Protein AF-A0A2J6X7X8-F1 (afdb_monomer_lite)

Foldseek 3Di:
DPPDPQDDDDPVLCVQLVQQWVDDGDPDIDGDLADPVRVVVLVVVVVVDPDDSSVCCSPVARVDPVNCNVVVSVVVVPDDD

Structure (mmCIF, N/CA/C/O backbone):
data_AF-A0A2J6X7X8-F1
#
_entry.id   AF-A0A2J6X7X8-F1
#
loop_
_atom_site.group_PDB
_atom_site.id
_atom_site.type_symbol
_atom_site.label_atom_id
_atom_site.label_alt_id
_atom_site.label_comp_id
_atom_site.label_asym_id
_atom_site.label_entity_id
_atom_site.label_seq_id
_atom_site.pdbx_PDB_ins_code
_atom_site.Cartn_x
_atom_site.Cartn_y
_atom_site.Cartn_z
_atom_site.occupancy
_atom_site.B_iso_or_equiv
_atom_site.auth_seq_id
_atom_site.auth_comp_id
_atom_site.auth_asym_id
_atom_site.auth_atom_id
_atom_site.pdbx_PDB_model_num
ATOM 1 N N . MET A 1 1 ? 18.407 -2.817 -19.695 1.00 40.16 1 MET A N 1
ATOM 2 C CA . MET A 1 1 ? 18.063 -3.885 -18.732 1.00 40.16 1 MET A CA 1
ATOM 3 C C . MET A 1 1 ? 17.289 -3.248 -17.593 1.00 40.16 1 MET A C 1
ATOM 5 O O . MET A 1 1 ? 17.790 -2.285 -17.032 1.00 40.16 1 MET A O 1
ATOM 9 N N . PHE A 1 2 ? 16.078 -3.720 -17.294 1.00 52.47 2 PHE A N 1
ATOM 10 C CA . PHE A 1 2 ? 15.351 -3.278 -16.103 1.00 52.47 2 PHE A CA 1
ATOM 11 C C . PHE A 1 2 ? 15.956 -4.008 -14.906 1.00 52.47 2 PHE A C 1
ATOM 13 O O . PHE A 1 2 ? 15.848 -5.228 -14.809 1.00 52.47 2 PHE A O 1
ATOM 20 N N . THR A 1 3 ? 16.659 -3.287 -14.037 1.00 53.44 3 THR A N 1
ATOM 21 C CA . THR A 1 3 ? 17.184 -3.859 -12.796 1.00 53.44 3 THR A CA 1
ATOM 22 C C . THR A 1 3 ? 15.994 -4.186 -11.899 1.00 53.44 3 THR A C 1
ATOM 24 O O . THR A 1 3 ? 15.336 -3.285 -11.381 1.00 53.44 3 THR A O 1
ATOM 27 N N . HIS A 1 4 ? 15.668 -5.471 -11.764 1.00 58.78 4 HIS A N 1
ATOM 28 C CA . HIS A 1 4 ? 14.628 -5.920 -10.847 1.00 58.78 4 HIS A CA 1
ATOM 29 C C . HIS A 1 4 ? 15.104 -5.715 -9.411 1.00 58.78 4 HIS A C 1
ATOM 31 O O . HIS A 1 4 ? 15.946 -6.461 -8.916 1.00 58.78 4 HIS A O 1
ATOM 37 N N . ILE A 1 5 ? 14.555 -4.704 -8.739 1.00 64.88 5 ILE A N 1
ATOM 38 C CA . ILE A 1 5 ? 14.613 -4.625 -7.281 1.00 64.88 5 ILE A CA 1
ATOM 39 C C . ILE A 1 5 ? 13.632 -5.678 -6.782 1.00 64.88 5 ILE A C 1
ATOM 41 O O . ILE A 1 5 ? 12.418 -5.483 -6.838 1.00 64.88 5 ILE A O 1
ATOM 45 N N . ASN A 1 6 ? 14.161 -6.830 -6.380 1.00 71.69 6 ASN A N 1
ATOM 46 C CA . ASN A 1 6 ? 13.354 -7.863 -5.760 1.00 71.69 6 ASN A CA 1
ATOM 47 C C . ASN A 1 6 ? 12.991 -7.380 -4.353 1.00 71.69 6 ASN A C 1
ATOM 49 O O . ASN A 1 6 ? 13.844 -7.299 -3.470 1.00 71.69 6 ASN A O 1
ATOM 53 N N . GLU A 1 7 ? 11.744 -6.961 -4.171 1.00 87.38 7 GLU A N 1
ATOM 54 C CA . GLU A 1 7 ? 11.245 -6.520 -2.875 1.00 87.38 7 GLU A CA 1
ATOM 55 C C . GLU A 1 7 ? 10.993 -7.747 -1.998 1.00 87.38 7 GLU A C 1
ATOM 57 O O . GLU A 1 7 ? 10.288 -8.673 -2.394 1.00 87.38 7 GLU A O 1
ATOM 62 N N . HIS A 1 8 ? 11.573 -7.755 -0.801 1.00 90.81 8 HIS A N 1
ATOM 63 C CA . HIS A 1 8 ? 11.342 -8.808 0.178 1.00 90.81 8 HIS A CA 1
ATOM 64 C C . HIS A 1 8 ? 10.383 -8.299 1.255 1.00 90.81 8 HIS A C 1
ATOM 66 O O . HIS A 1 8 ? 10.645 -7.278 1.899 1.00 90.81 8 HIS A O 1
ATOM 72 N N . PHE A 1 9 ? 9.284 -9.032 1.435 1.00 95.69 9 PHE A N 1
ATOM 73 C CA . PHE A 1 9 ? 8.257 -8.788 2.443 1.00 95.69 9 PHE A CA 1
ATOM 74 C C . PHE A 1 9 ? 8.087 -10.034 3.316 1.00 95.69 9 PHE A C 1
ATOM 76 O O . PHE A 1 9 ? 8.158 -11.164 2.828 1.00 95.69 9 PHE A O 1
ATOM 83 N N . THR A 1 10 ? 7.855 -9.831 4.607 1.00 97.31 10 THR A N 1
ATOM 84 C CA . THR A 1 10 ? 7.479 -10.890 5.549 1.00 97.31 10 THR A CA 1
ATOM 85 C C . THR A 1 10 ? 6.055 -11.387 5.266 1.00 97.31 10 THR A C 1
ATOM 87 O O . THR A 1 10 ? 5.261 -10.663 4.660 1.00 97.31 10 THR A O 1
ATOM 90 N N . PRO A 1 11 ? 5.671 -12.592 5.725 1.00 97.56 11 PRO A N 1
ATOM 91 C CA . PRO A 1 11 ? 4.302 -13.087 5.560 1.00 97.56 11 PRO A CA 1
ATOM 92 C C . PRO A 1 11 ? 3.225 -12.119 6.082 1.00 97.56 11 PRO A C 1
ATOM 94 O O . PRO A 1 11 ? 2.167 -11.976 5.472 1.00 97.56 11 PRO A O 1
ATOM 97 N N . GLN A 1 12 ? 3.511 -11.417 7.178 1.00 97.88 12 GLN A N 1
ATOM 98 C CA . GLN A 1 12 ? 2.631 -10.420 7.782 1.00 97.88 12 GLN A CA 1
ATOM 99 C C . GLN A 1 12 ? 2.493 -9.178 6.892 1.00 97.88 12 GLN A C 1
ATOM 101 O O . GLN A 1 12 ? 1.382 -8.724 6.633 1.00 97.88 12 GLN A O 1
ATOM 106 N N . GLU A 1 13 ? 3.604 -8.659 6.367 1.00 98.06 13 GLU A N 1
ATOM 107 C CA . GLU A 1 13 ? 3.595 -7.525 5.433 1.00 98.06 13 GLU A CA 1
ATOM 108 C C . GLU A 1 13 ? 2.872 -7.875 4.122 1.00 98.06 13 GLU A C 1
ATOM 110 O O . GLU A 1 13 ? 2.124 -7.057 3.585 1.00 98.06 13 GLU A O 1
ATOM 115 N N . ILE A 1 14 ? 3.039 -9.107 3.628 1.00 97.88 14 ILE A N 1
ATOM 116 C CA . ILE A 1 14 ? 2.306 -9.607 2.459 1.00 97.88 14 ILE A CA 1
ATOM 117 C C . ILE A 1 14 ? 0.801 -9.579 2.729 1.00 97.88 14 ILE A C 1
ATOM 119 O O . ILE A 1 14 ? 0.053 -9.071 1.895 1.00 97.88 14 ILE A O 1
ATOM 123 N N . ALA A 1 15 ? 0.355 -10.075 3.886 1.00 97.81 15 ALA A N 1
ATOM 124 C CA . ALA A 1 15 ? -1.062 -10.082 4.247 1.00 97.81 15 ALA A CA 1
ATOM 125 C C . ALA A 1 15 ? -1.660 -8.663 4.311 1.00 97.81 15 ALA A C 1
ATOM 127 O O . ALA A 1 15 ? -2.807 -8.463 3.917 1.00 97.81 15 ALA A O 1
ATOM 128 N N . LEU A 1 16 ? -0.871 -7.674 4.742 1.00 97.69 16 LEU A N 1
ATOM 129 C CA . LEU A 1 16 ? -1.269 -6.265 4.773 1.00 97.69 16 LEU A CA 1
ATOM 130 C C . LEU A 1 16 ? -1.340 -5.627 3.377 1.00 97.69 16 LEU A C 1
ATOM 132 O O . LEU A 1 16 ? -2.239 -4.835 3.103 1.00 97.69 16 LEU A O 1
ATOM 136 N N . LEU A 1 17 ? -0.410 -5.969 2.482 1.00 97.69 17 LEU A N 1
ATOM 137 C CA . LEU A 1 17 ? -0.351 -5.417 1.124 1.00 97.69 17 LEU A CA 1
ATOM 138 C C . LEU A 1 17 ? -1.359 -6.059 0.170 1.00 97.69 17 LEU A C 1
ATOM 140 O O . LEU A 1 17 ? -1.917 -5.372 -0.690 1.00 97.69 17 LEU A O 1
ATOM 144 N N . GLN 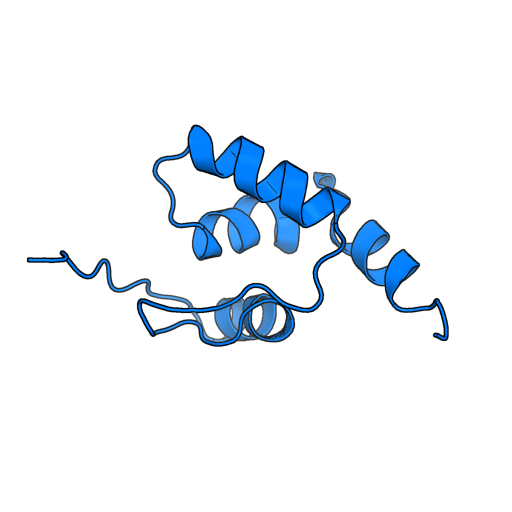A 1 18 ? -1.591 -7.367 0.300 1.00 96.94 18 GLN A N 1
ATOM 145 C CA . GLN A 1 18 ? -2.401 -8.155 -0.628 1.00 96.94 18 GLN A CA 1
ATOM 146 C C . GLN A 1 18 ? -3.771 -7.548 -0.960 1.00 96.94 18 GLN A C 1
ATOM 148 O O . GLN A 1 18 ? -4.126 -7.594 -2.138 1.00 96.94 18 GLN A O 1
ATOM 153 N N . PRO A 1 19 ? -4.537 -6.955 -0.024 1.00 96.81 19 PRO A N 1
ATOM 154 C CA . PRO A 1 19 ? -5.820 -6.325 -0.334 1.00 96.81 19 PRO A CA 1
ATOM 155 C C . PRO A 1 19 ? -5.732 -5.165 -1.333 1.00 96.81 19 PRO A C 1
ATOM 157 O O . PRO A 1 19 ? -6.707 -4.915 -2.044 1.00 96.81 19 PRO A O 1
ATOM 160 N N . PHE A 1 20 ? -4.579 -4.491 -1.409 1.00 97.75 20 PHE A N 1
ATOM 161 C CA . PHE A 1 20 ? -4.401 -3.221 -2.118 1.00 97.75 20 PHE A CA 1
ATOM 162 C C . PHE A 1 20 ? -3.550 -3.316 -3.389 1.00 97.75 20 PHE A C 1
ATOM 164 O O . PHE A 1 20 ? -3.515 -2.374 -4.182 1.00 97.75 20 PHE A O 1
ATOM 171 N N . VAL A 1 21 ? -2.888 -4.454 -3.622 1.00 97.38 21 VAL A N 1
ATOM 172 C CA . VAL A 1 21 ? -2.101 -4.712 -4.838 1.00 97.38 21 VAL A CA 1
ATOM 173 C C . VAL A 1 21 ? -2.487 -6.035 -5.498 1.00 97.38 21 VAL A C 1
ATOM 175 O O . VAL A 1 21 ? -3.025 -6.937 -4.858 1.00 97.38 21 VAL A O 1
ATOM 178 N N . THR A 1 22 ? -2.242 -6.171 -6.802 1.00 97.25 22 THR A N 1
ATOM 179 C CA . THR A 1 22 ? -2.532 -7.422 -7.535 1.00 97.25 22 THR A CA 1
ATOM 180 C C . THR A 1 22 ? -1.486 -8.517 -7.319 1.00 97.25 22 THR A C 1
ATOM 182 O O . THR A 1 22 ? -1.785 -9.690 -7.506 1.00 97.25 22 THR A O 1
ATOM 185 N N . ASN A 1 23 ? -0.251 -8.146 -6.980 1.00 95.25 23 ASN A N 1
ATOM 186 C CA . ASN A 1 23 ? 0.837 -9.053 -6.607 1.00 95.25 23 ASN A CA 1
ATOM 187 C C . ASN A 1 23 ? 1.885 -8.288 -5.778 1.00 95.25 23 ASN A C 1
ATOM 189 O O . ASN A 1 23 ? 1.922 -7.054 -5.816 1.00 95.25 23 ASN A O 1
ATOM 193 N N . VAL A 1 24 ? 2.731 -9.010 -5.042 1.00 94.88 24 VAL A N 1
ATOM 194 C CA . VAL A 1 24 ? 3.771 -8.444 -4.152 1.00 94.88 24 VAL A CA 1
ATOM 195 C C . VAL A 1 24 ? 5.197 -8.750 -4.617 1.00 94.88 24 VAL A C 1
ATOM 197 O O . VAL A 1 24 ? 6.145 -8.158 -4.120 1.00 94.88 24 VAL A O 1
ATOM 200 N N . ASP A 1 25 ? 5.338 -9.648 -5.586 1.00 91.81 25 ASP A N 1
ATOM 201 C CA . ASP A 1 25 ? 6.586 -10.299 -5.987 1.00 91.81 25 ASP A CA 1
ATOM 202 C C . ASP A 1 25 ? 6.924 -10.089 -7.471 1.00 91.81 25 ASP A C 1
ATOM 204 O O . ASP A 1 25 ? 8.026 -10.408 -7.911 1.00 91.81 25 ASP A O 1
ATOM 208 N N . ARG A 1 26 ? 5.998 -9.536 -8.267 1.00 91.50 26 ARG A N 1
ATOM 209 C CA . ARG A 1 26 ? 6.232 -9.240 -9.686 1.00 91.50 26 ARG A CA 1
ATOM 210 C C . ARG A 1 26 ? 6.537 -7.755 -9.889 1.00 91.50 26 ARG A C 1
ATOM 212 O O . ARG A 1 26 ? 6.073 -6.910 -9.116 1.00 91.50 26 ARG A O 1
ATOM 219 N N . PRO A 1 27 ? 7.288 -7.413 -10.948 1.00 90.00 27 PRO A N 1
ATOM 220 C CA . PRO A 1 27 ? 7.626 -6.026 -11.277 1.00 90.00 27 PRO A CA 1
ATOM 221 C C . PRO A 1 27 ? 6.432 -5.168 -11.692 1.00 90.00 27 PRO A C 1
ATOM 223 O O . PRO A 1 27 ? 6.453 -3.957 -11.510 1.00 90.00 27 PRO A O 1
ATOM 226 N N . ILE A 1 28 ? 5.413 -5.789 -12.286 1.00 92.56 28 ILE A N 1
ATOM 227 C CA . ILE A 1 28 ? 4.226 -5.108 -12.796 1.00 92.56 28 ILE A CA 1
ATOM 228 C C . ILE A 1 28 ? 3.051 -5.527 -11.925 1.00 92.56 28 ILE A C 1
ATOM 230 O O . ILE A 1 28 ? 2.753 -6.718 -11.798 1.00 92.56 28 ILE A O 1
ATOM 234 N N . PHE A 1 29 ? 2.383 -4.546 -11.333 1.00 95.12 29 PHE A N 1
ATOM 235 C CA . PHE A 1 29 ? 1.208 -4.736 -10.495 1.00 95.12 29 PHE A CA 1
ATOM 236 C C . PHE A 1 29 ? 0.268 -3.539 -10.637 1.00 95.12 29 PHE A C 1
ATOM 238 O O . PHE A 1 29 ? 0.672 -2.463 -11.079 1.00 95.12 29 PHE A O 1
ATOM 245 N N . CYS A 1 30 ? -0.985 -3.726 -10.238 1.00 97.12 30 CYS A N 1
ATOM 246 C CA . CYS A 1 30 ? -1.965 -2.653 -10.151 1.00 97.12 30 CYS A CA 1
ATOM 247 C C . CYS A 1 30 ? -2.301 -2.371 -8.687 1.00 97.12 30 CYS A C 1
ATOM 249 O O . CYS A 1 30 ? -2.341 -3.289 -7.862 1.00 97.12 30 CYS A O 1
ATOM 251 N N . LEU A 1 31 ? -2.579 -1.102 -8.391 1.00 97.50 31 LEU A N 1
ATOM 252 C CA . LEU A 1 31 ? -3.259 -0.705 -7.164 1.00 97.50 31 LEU A CA 1
ATOM 253 C C . LEU A 1 31 ? -4.753 -1.010 -7.301 1.00 97.50 31 LEU A C 1
ATOM 255 O O . LEU A 1 31 ? -5.357 -0.711 -8.331 1.00 97.50 31 LEU A O 1
ATOM 259 N N . ARG A 1 32 ? -5.352 -1.569 -6.254 1.00 96.25 32 ARG A N 1
ATOM 260 C CA . ARG A 1 32 ? -6.785 -1.877 -6.170 1.00 96.25 32 ARG A CA 1
ATOM 261 C C . ARG A 1 32 ? -7.306 -1.516 -4.788 1.00 96.25 32 ARG A C 1
ATOM 263 O O . ARG A 1 32 ? -6.522 -1.427 -3.852 1.00 96.25 32 ARG A O 1
ATOM 270 N N . ASN A 1 33 ? -8.615 -1.324 -4.656 1.00 94.31 33 ASN A N 1
ATOM 271 C CA . ASN A 1 33 ? -9.282 -1.160 -3.357 1.00 94.31 33 ASN A CA 1
ATOM 272 C C . ASN A 1 33 ? -8.719 -0.023 -2.474 1.00 94.31 33 ASN A C 1
ATOM 274 O O . ASN A 1 33 ? -8.886 -0.039 -1.259 1.00 94.31 33 ASN A O 1
ATOM 278 N N . LEU A 1 34 ? -8.039 0.956 -3.077 1.00 94.94 34 LEU A N 1
ATOM 279 C CA . LEU A 1 34 ? -7.539 2.147 -2.398 1.00 94.94 34 LEU A CA 1
ATOM 280 C C . LEU A 1 34 ? -8.458 3.331 -2.713 1.00 94.94 34 LEU A C 1
ATOM 282 O O . LEU A 1 34 ? -8.724 3.579 -3.895 1.00 94.94 34 LEU A O 1
ATOM 286 N N . PRO A 1 35 ? -8.889 4.106 -1.706 1.00 94.44 35 PRO A N 1
ATOM 287 C CA . PRO A 1 35 ? -9.574 5.374 -1.925 1.00 94.44 35 PRO A CA 1
ATOM 288 C C . PRO A 1 35 ? -8.746 6.329 -2.798 1.00 94.44 35 PRO A C 1
ATOM 290 O O . PRO A 1 35 ? -7.513 6.326 -2.762 1.00 94.44 35 PRO A O 1
ATOM 293 N N . GLU A 1 36 ? -9.408 7.172 -3.589 1.00 94.75 36 GLU A N 1
ATOM 294 C CA . GLU A 1 36 ? -8.740 8.101 -4.518 1.00 94.75 36 GLU A CA 1
ATOM 295 C C . GLU A 1 36 ? -7.801 9.079 -3.818 1.00 94.75 36 GLU A C 1
ATOM 297 O O . GLU A 1 36 ? -6.680 9.293 -4.278 1.00 94.75 36 GLU A O 1
ATOM 302 N N . VAL A 1 37 ? -8.213 9.584 -2.656 1.00 95.06 37 VAL A N 1
ATOM 303 C CA . VAL A 1 37 ? -7.388 10.457 -1.812 1.00 95.06 37 VAL A CA 1
ATOM 304 C C . VAL A 1 37 ? -6.092 9.773 -1.370 1.00 95.06 37 VAL A C 1
ATOM 306 O O . VAL A 1 37 ? -5.027 10.390 -1.396 1.00 95.06 37 VAL A O 1
ATOM 309 N N . VAL A 1 38 ? -6.149 8.474 -1.055 1.00 96.38 38 VAL A N 1
ATOM 310 C CA . VAL A 1 38 ? -4.970 7.685 -0.674 1.00 96.38 38 VAL A CA 1
ATOM 311 C C . VAL A 1 38 ? -4.064 7.468 -1.882 1.00 96.38 38 VAL A C 1
ATOM 313 O O . VAL A 1 38 ? -2.856 7.651 -1.764 1.00 96.38 38 VAL A O 1
ATOM 316 N N . LYS A 1 39 ? -4.623 7.156 -3.061 1.00 95.88 39 LYS A N 1
ATOM 317 C CA . LYS A 1 39 ? -3.848 7.061 -4.313 1.00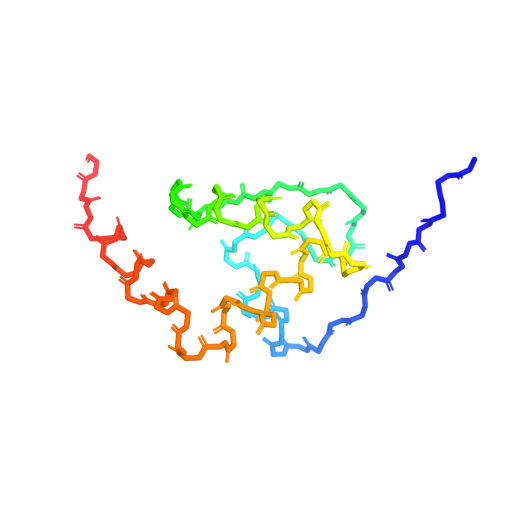 95.88 39 LYS A CA 1
ATOM 318 C C . LYS A 1 39 ? -3.100 8.369 -4.606 1.00 95.88 39 LYS A C 1
ATOM 320 O O . LYS A 1 39 ? -1.901 8.337 -4.874 1.00 95.88 39 LYS A O 1
ATOM 325 N N . GLY A 1 40 ? -3.785 9.511 -4.514 1.00 96.88 40 GLY A N 1
ATOM 326 C CA . GLY A 1 40 ? -3.187 10.830 -4.736 1.00 96.88 40 GLY A CA 1
ATOM 327 C C . GLY A 1 40 ? -2.035 11.125 -3.772 1.00 96.88 40 GLY A C 1
ATOM 328 O O . GLY A 1 40 ? -0.938 11.480 -4.206 1.00 96.88 40 GLY A O 1
ATOM 329 N N . ALA A 1 41 ? -2.252 10.906 -2.472 1.00 96.75 41 ALA A N 1
ATOM 330 C CA . ALA A 1 41 ? -1.223 11.093 -1.450 1.00 96.75 41 ALA A CA 1
ATOM 331 C C . ALA A 1 41 ? -0.026 10.141 -1.634 1.00 96.75 41 ALA A C 1
ATOM 333 O O . ALA A 1 41 ? 1.126 10.568 -1.519 1.00 96.75 41 ALA A O 1
ATOM 334 N N . LEU A 1 42 ? -0.290 8.872 -1.967 1.00 97.88 42 LEU A N 1
ATOM 335 C CA . LEU A 1 42 ? 0.729 7.853 -2.214 1.00 97.88 42 LEU A CA 1
ATOM 336 C C . LEU A 1 42 ? 1.650 8.263 -3.367 1.00 97.88 42 LEU A C 1
ATOM 338 O O . LEU A 1 42 ? 2.869 8.276 -3.200 1.00 97.88 42 LEU A O 1
ATOM 342 N N . PHE A 1 43 ? 1.087 8.656 -4.513 1.00 97.50 43 PHE A N 1
ATOM 343 C CA . PHE A 1 43 ? 1.882 9.091 -5.665 1.00 97.50 43 PHE A CA 1
ATOM 344 C C . PHE A 1 43 ? 2.639 10.393 -5.394 1.00 97.50 43 PHE A C 1
ATOM 346 O O . PHE A 1 43 ? 3.802 10.513 -5.783 1.00 97.50 43 PHE A O 1
ATOM 353 N N . ALA A 1 44 ? 2.028 11.339 -4.673 1.00 97.50 44 ALA A N 1
ATOM 354 C CA . ALA A 1 44 ? 2.690 12.580 -4.288 1.00 97.50 44 ALA A CA 1
ATOM 355 C C . ALA A 1 44 ? 3.909 12.336 -3.382 1.00 97.50 44 ALA A C 1
ATOM 357 O O . ALA A 1 44 ? 4.917 13.019 -3.541 1.00 97.50 44 ALA A O 1
ATOM 358 N N . ARG A 1 45 ? 3.847 11.387 -2.436 1.00 96.75 45 ARG A N 1
ATOM 359 C CA . ARG A 1 45 ? 5.018 11.011 -1.620 1.00 96.75 45 ARG A CA 1
ATOM 360 C C . ARG A 1 45 ? 6.039 10.210 -2.418 1.00 96.75 45 ARG A C 1
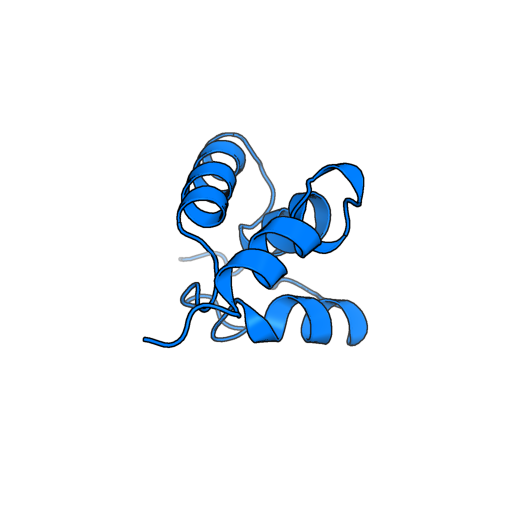ATOM 362 O O . ARG A 1 45 ? 7.231 10.495 -2.329 1.00 96.75 45 ARG A O 1
ATOM 369 N N . TYR A 1 46 ? 5.578 9.257 -3.226 1.00 96.75 46 TYR A N 1
ATOM 370 C CA . TYR A 1 46 ? 6.448 8.418 -4.047 1.00 96.75 46 TYR A CA 1
ATOM 371 C C . TYR A 1 46 ? 7.337 9.238 -4.984 1.00 96.75 46 TYR A C 1
ATOM 373 O O . TYR A 1 46 ? 8.517 8.930 -5.112 1.00 96.75 46 TYR A O 1
ATOM 381 N N . SER A 1 47 ? 6.834 10.347 -5.539 1.00 96.56 47 SER A N 1
ATOM 382 C CA . SER A 1 47 ? 7.625 11.219 -6.420 1.00 96.56 47 SER A CA 1
ATOM 383 C C . SER A 1 47 ? 8.862 11.846 -5.754 1.00 96.56 47 SER A C 1
ATOM 385 O O . SER A 1 47 ? 9.686 12.436 -6.448 1.00 96.56 47 SER A O 1
ATOM 387 N N . ARG A 1 48 ? 8.968 11.791 -4.420 1.00 95.75 48 ARG A N 1
ATOM 388 C CA . ARG A 1 48 ? 10.069 12.354 -3.621 1.00 95.75 48 ARG A CA 1
ATOM 389 C C . ARG A 1 48 ? 10.779 11.304 -2.760 1.00 95.75 48 ARG A C 1
ATOM 391 O O . ARG A 1 48 ? 11.643 11.668 -1.967 1.00 95.75 48 ARG A O 1
ATOM 398 N N . SER A 1 49 ? 10.408 10.030 -2.876 1.00 93.75 49 SER A N 1
ATOM 399 C CA . SER A 1 49 ? 10.950 8.944 -2.060 1.00 93.75 49 SER A CA 1
ATOM 400 C C . SER A 1 49 ? 11.883 8.053 -2.872 1.00 93.75 49 SER A C 1
ATOM 402 O O . SER A 1 49 ? 11.714 7.880 -4.076 1.00 93.75 49 SER A O 1
ATOM 404 N N . THR A 1 50 ? 12.860 7.451 -2.199 1.00 93.25 50 THR A N 1
ATOM 405 C CA . THR A 1 50 ? 13.715 6.397 -2.764 1.00 93.25 50 THR A CA 1
ATOM 406 C C . THR A 1 50 ? 13.141 4.994 -2.542 1.00 93.25 50 THR A C 1
ATOM 408 O O . THR A 1 50 ? 13.665 4.026 -3.093 1.00 93.25 50 THR A O 1
ATOM 411 N N . LYS A 1 51 ? 12.068 4.862 -1.745 1.00 94.06 51 LYS A N 1
ATOM 412 C CA . LYS A 1 51 ? 11.367 3.592 -1.512 1.00 94.06 51 LYS A CA 1
ATOM 413 C C . LYS A 1 51 ? 10.585 3.171 -2.753 1.00 94.06 51 LYS A C 1
ATOM 415 O O . LYS A 1 51 ? 10.100 4.005 -3.513 1.00 94.06 51 LYS A O 1
ATOM 420 N N . SER A 1 52 ? 10.382 1.867 -2.914 1.00 94.50 52 SER A N 1
ATOM 421 C CA . SER A 1 52 ? 9.378 1.356 -3.846 1.00 94.50 52 SER A CA 1
ATOM 422 C C . SER A 1 52 ? 7.968 1.773 -3.415 1.00 94.50 52 SER A C 1
ATOM 424 O O . SER A 1 52 ? 7.701 2.032 -2.240 1.00 94.50 52 SER A O 1
ATOM 426 N N . LEU A 1 53 ? 7.031 1.784 -4.363 1.00 96.31 53 LEU A N 1
ATOM 427 C CA . LEU A 1 53 ? 5.643 2.158 -4.095 1.00 96.31 53 LEU A CA 1
ATOM 428 C C . LEU A 1 53 ? 4.971 1.230 -3.058 1.00 96.31 53 LEU A C 1
ATOM 430 O O . LEU A 1 53 ? 4.247 1.717 -2.194 1.00 96.31 53 LEU A O 1
ATOM 434 N N . ARG A 1 54 ? 5.233 -0.089 -3.104 1.00 97.25 54 ARG A N 1
ATOM 435 C CA . ARG A 1 54 ? 4.693 -1.062 -2.132 1.00 97.25 54 ARG A CA 1
ATOM 436 C C . ARG A 1 54 ? 5.262 -0.845 -0.732 1.00 97.25 54 ARG A C 1
ATOM 438 O O . ARG A 1 54 ? 4.495 -0.805 0.225 1.00 97.25 54 ARG A O 1
ATOM 445 N N . ARG A 1 55 ? 6.580 -0.643 -0.607 1.00 97.00 55 ARG A N 1
ATOM 446 C CA . ARG A 1 55 ? 7.224 -0.360 0.686 1.00 97.00 55 ARG A CA 1
ATOM 447 C C . ARG A 1 55 ? 6.748 0.973 1.269 1.00 97.00 55 ARG A C 1
ATOM 449 O O . ARG A 1 55 ? 6.491 1.050 2.460 1.00 97.00 55 ARG A O 1
ATOM 456 N N . LEU A 1 56 ? 6.555 1.994 0.434 1.00 97.00 56 LEU A N 1
ATOM 457 C CA . LEU A 1 56 ? 6.016 3.285 0.868 1.00 97.00 56 LEU A CA 1
ATOM 458 C C . LEU A 1 56 ? 4.569 3.168 1.368 1.00 97.00 56 LEU A C 1
ATOM 460 O O . LEU A 1 56 ? 4.253 3.691 2.433 1.00 97.00 56 LEU A O 1
ATOM 464 N N . LEU A 1 57 ? 3.706 2.452 0.637 1.00 97.81 57 LEU A N 1
ATOM 465 C CA . LEU A 1 57 ? 2.334 2.167 1.070 1.00 97.81 57 LEU A CA 1
ATOM 466 C C . LEU A 1 57 ? 2.312 1.424 2.414 1.00 97.81 57 LEU A C 1
ATOM 468 O O . LEU A 1 57 ? 1.544 1.771 3.306 1.00 97.81 57 LEU A O 1
ATOM 472 N N . LEU A 1 58 ? 3.154 0.406 2.566 1.00 98.00 58 LEU A N 1
ATOM 473 C CA . LEU A 1 58 ? 3.224 -0.383 3.788 1.00 98.00 58 LEU A CA 1
ATOM 474 C C . LEU A 1 58 ? 3.705 0.445 4.985 1.00 98.00 58 LEU A C 1
ATOM 476 O O . LEU A 1 58 ? 3.024 0.478 6.009 1.00 98.00 58 LEU A O 1
ATOM 480 N N . ASP A 1 59 ? 4.855 1.104 4.852 1.00 97.25 59 ASP A N 1
ATOM 481 C CA . ASP A 1 59 ? 5.525 1.762 5.973 1.00 97.25 59 ASP A CA 1
ATOM 482 C C . ASP A 1 59 ? 4.804 3.047 6.402 1.00 97.25 5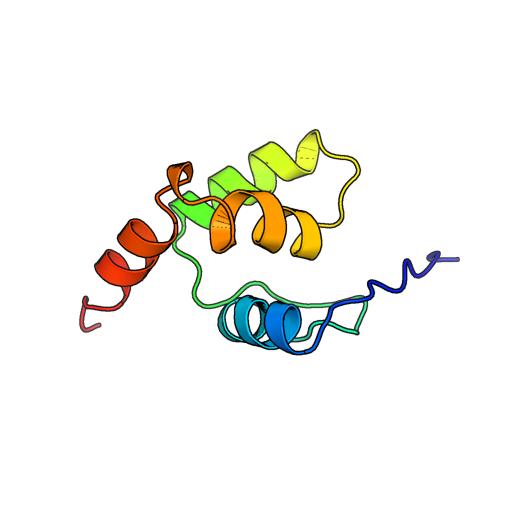9 ASP A C 1
ATOM 484 O O . ASP A 1 59 ? 4.682 3.310 7.589 1.00 97.25 59 ASP A O 1
ATOM 488 N N . GLU A 1 60 ? 4.351 3.866 5.447 1.00 97.06 60 GLU A N 1
ATOM 489 C CA . GLU A 1 60 ? 3.919 5.249 5.722 1.00 97.06 60 GLU A CA 1
ATOM 490 C C . GLU A 1 60 ? 2.399 5.446 5.688 1.00 97.06 60 GLU A C 1
ATOM 492 O O . GLU A 1 60 ? 1.912 6.558 5.922 1.00 97.06 60 GLU A O 1
ATOM 497 N N . PHE A 1 61 ? 1.651 4.399 5.335 1.00 97.31 61 PHE A N 1
ATOM 498 C CA . PHE A 1 61 ? 0.191 4.422 5.312 1.00 97.31 61 PHE A CA 1
ATOM 499 C C . PHE A 1 61 ? -0.384 3.261 6.122 1.00 97.31 61 PHE A C 1
ATOM 501 O O . PHE A 1 61 ? -1.072 3.495 7.103 1.00 97.31 61 PHE A O 1
ATOM 508 N N . ILE A 1 62 ? -0.103 2.006 5.758 1.00 97.19 62 ILE A N 1
ATOM 509 C CA . ILE A 1 62 ? -0.755 0.864 6.422 1.00 97.19 62 ILE A CA 1
ATOM 510 C C . ILE A 1 62 ? -0.275 0.700 7.873 1.00 97.19 62 ILE A C 1
ATOM 512 O O . ILE A 1 62 ? -1.086 0.444 8.759 1.00 97.19 62 ILE A O 1
ATOM 516 N N . THR A 1 63 ? 1.031 0.839 8.107 1.00 96.44 63 THR A N 1
ATOM 517 C CA . THR A 1 63 ? 1.659 0.563 9.413 1.00 96.44 63 THR A CA 1
ATOM 518 C C . THR A 1 63 ? 1.768 1.806 10.298 1.00 96.44 63 THR A C 1
ATOM 520 O O . THR A 1 63 ? 2.029 1.673 11.487 1.00 96.44 63 THR A O 1
ATOM 523 N N . GLU A 1 64 ? 1.539 3.000 9.746 1.00 96.06 64 GLU A N 1
ATOM 524 C CA . GLU A 1 64 ? 1.641 4.273 10.464 1.00 96.06 64 GLU A CA 1
ATOM 525 C C . GLU A 1 64 ? 0.273 4.675 11.048 1.00 96.06 64 GLU A C 1
ATOM 527 O O . GLU A 1 64 ? -0.614 5.070 10.277 1.00 96.06 64 GLU A O 1
ATOM 532 N N . PRO A 1 65 ? 0.055 4.600 12.378 1.00 89.44 65 PRO A N 1
ATOM 533 C CA . PRO A 1 65 ? -1.244 4.898 12.984 1.00 89.44 65 PRO A CA 1
ATOM 534 C C . PRO A 1 65 ? -1.698 6.342 12.752 1.00 89.44 65 PRO A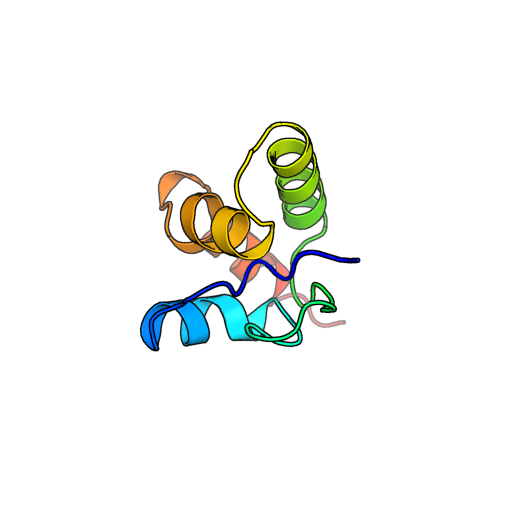 C 1
ATOM 536 O O . PRO A 1 65 ? -2.892 6.592 12.576 1.00 89.44 65 PRO A O 1
ATOM 539 N N . GLU A 1 66 ? -0.757 7.290 12.693 1.00 92.62 66 GLU A N 1
ATOM 540 C CA . GLU A 1 66 ? -1.064 8.710 12.483 1.00 92.62 66 GLU A CA 1
ATOM 541 C C . GLU A 1 66 ? -1.447 9.037 11.031 1.00 92.62 66 GLU A C 1
ATOM 543 O O . GLU A 1 66 ? -1.927 10.131 10.738 1.00 92.62 66 GLU A O 1
ATOM 548 N N . SER A 1 67 ? -1.298 8.087 10.101 1.00 91.50 67 SER A N 1
ATOM 549 C CA . SER A 1 67 ? -1.650 8.291 8.691 1.00 91.50 67 SER A CA 1
ATOM 550 C C . SER A 1 67 ? -3.158 8.428 8.440 1.00 91.50 67 SER A C 1
ATOM 552 O O . SER A 1 67 ? -3.561 8.895 7.373 1.00 91.50 67 SER A O 1
ATOM 554 N N . GLY A 1 68 ? -3.999 7.963 9.374 1.00 93.50 68 GLY A N 1
ATOM 555 C CA . GLY A 1 68 ? -5.453 7.885 9.201 1.00 93.50 68 GLY A CA 1
ATOM 556 C C . GLY A 1 68 ? -5.917 6.848 8.166 1.00 93.50 68 GLY A C 1
ATOM 557 O O . GLY A 1 68 ? -7.109 6.786 7.858 1.00 93.50 68 GLY A O 1
ATOM 558 N N . PHE A 1 69 ? -5.012 6.016 7.635 1.00 95.25 69 PHE A N 1
ATOM 559 C CA . PHE A 1 69 ? -5.297 5.081 6.544 1.00 95.25 69 PHE A CA 1
ATOM 560 C C . PHE A 1 69 ? -6.471 4.143 6.849 1.00 95.25 69 PHE A C 1
ATOM 562 O O . PHE A 1 69 ? -7.402 4.045 6.051 1.00 95.25 69 PHE A O 1
ATOM 569 N N . ALA A 1 70 ? -6.462 3.494 8.018 1.00 92.94 70 ALA A N 1
ATOM 570 C CA . ALA A 1 70 ? -7.499 2.535 8.400 1.00 92.94 70 ALA A CA 1
ATOM 571 C C . ALA A 1 70 ? -8.898 3.175 8.462 1.00 92.94 70 ALA A C 1
ATOM 573 O O . ALA A 1 70 ? -9.864 2.595 7.967 1.00 92.94 70 ALA A O 1
ATOM 574 N N . ALA A 1 71 ? -8.998 4.394 9.003 1.00 93.00 71 ALA A N 1
ATOM 575 C CA . ALA A 1 71 ? -10.259 5.128 9.079 1.00 93.00 71 ALA A CA 1
ATOM 576 C C . ALA A 1 71 ? -10.793 5.481 7.680 1.00 93.00 71 ALA A C 1
ATOM 578 O O . ALA A 1 71 ? -11.972 5.278 7.397 1.00 93.00 71 ALA A O 1
ATOM 579 N N . ILE A 1 72 ? -9.915 5.948 6.784 1.00 92.44 72 ILE A N 1
ATOM 580 C CA . ILE A 1 72 ? -10.284 6.323 5.412 1.00 92.44 72 ILE A CA 1
ATOM 581 C C . ILE A 1 72 ? -10.729 5.098 4.601 1.00 92.44 72 ILE A C 1
ATOM 583 O O . ILE A 1 72 ? -11.735 5.158 3.897 1.00 92.44 72 ILE A O 1
ATOM 587 N N . VAL A 1 73 ? -10.009 3.976 4.703 1.00 91.56 73 VAL A N 1
ATOM 588 C CA . VAL A 1 73 ? -10.369 2.732 4.000 1.00 91.56 73 VAL A CA 1
ATOM 589 C C . VAL A 1 73 ? -11.694 2.170 4.519 1.00 91.56 73 VAL A C 1
ATOM 591 O O . VAL A 1 73 ? -12.540 1.782 3.715 1.00 91.56 73 VAL A O 1
ATOM 594 N N . SER A 1 74 ? -11.908 2.173 5.840 1.00 89.00 74 SER A N 1
ATOM 595 C CA . SER A 1 74 ? -13.150 1.672 6.440 1.00 89.00 74 SER A CA 1
ATOM 596 C C . SER A 1 74 ? -14.368 2.518 6.067 1.00 89.00 74 SER A C 1
ATOM 598 O O . SER A 1 74 ? -15.431 1.958 5.830 1.00 89.00 74 SER A O 1
ATOM 600 N N . ALA A 1 75 ? -14.226 3.844 5.984 1.00 85.88 75 ALA A N 1
ATOM 601 C CA . ALA A 1 75 ? -15.330 4.737 5.629 1.00 85.88 75 ALA A CA 1
ATOM 602 C C . ALA A 1 75 ? -15.818 4.548 4.180 1.00 85.88 75 ALA A C 1
ATOM 604 O O . ALA A 1 75 ? -16.994 4.748 3.891 1.00 85.88 75 ALA A O 1
ATOM 605 N N . VAL A 1 76 ? -14.924 4.161 3.264 1.00 77.25 76 VAL A N 1
ATOM 606 C CA . VAL A 1 76 ? -15.259 3.960 1.843 1.00 77.25 76 VAL A CA 1
ATOM 607 C C . VAL A 1 76 ? -15.820 2.558 1.579 1.00 77.25 76 VAL A C 1
ATOM 609 O O . VAL A 1 76 ? -16.625 2.387 0.669 1.00 77.25 76 VAL A O 1
ATOM 612 N N . GLY A 1 77 ? -15.432 1.559 2.380 1.00 64.38 77 GLY A N 1
ATOM 613 C CA . GLY A 1 77 ? -15.898 0.174 2.243 1.00 64.38 77 GLY A CA 1
ATOM 614 C C . GLY A 1 77 ? -17.375 -0.061 2.589 1.00 64.38 77 GLY A C 1
ATOM 615 O O . GLY A 1 77 ? -17.902 -1.109 2.231 1.00 64.38 77 GLY A O 1
ATOM 616 N N . ASP A 1 78 ? -18.032 0.900 3.246 1.00 56.88 78 ASP A N 1
ATOM 617 C CA . ASP A 1 78 ? -19.434 0.817 3.695 1.00 56.88 78 ASP A CA 1
ATOM 618 C C . ASP A 1 78 ? -20.420 1.548 2.759 1.00 56.88 78 ASP A C 1
ATOM 620 O O . ASP A 1 78 ? -21.605 1.676 3.055 1.00 56.88 78 ASP A O 1
ATOM 624 N N . SER A 1 79 ? -19.951 2.055 1.612 1.00 42.72 79 SER A N 1
ATOM 625 C CA . SER A 1 79 ? -20.839 2.613 0.585 1.00 42.72 79 SER A CA 1
ATOM 626 C C . SER A 1 79 ? -21.316 1.498 -0.351 1.00 42.72 79 SER A C 1
ATOM 628 O O . SER A 1 79 ? -20.504 0.994 -1.134 1.00 42.72 79 SER A O 1
ATOM 630 N N . PRO A 1 80 ? -22.602 1.096 -0.310 1.00 40.59 80 PRO A N 1
ATOM 631 C CA . PRO A 1 80 ? -23.141 0.207 -1.323 1.00 40.59 80 PRO A CA 1
ATOM 632 C C . PRO A 1 80 ? -23.159 0.980 -2.647 1.00 40.59 80 PRO A C 1
ATOM 634 O O . PRO A 1 80 ? -23.646 2.111 -2.706 1.00 40.59 8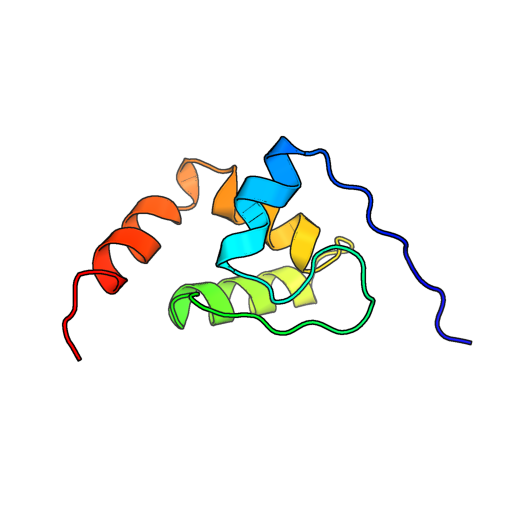0 PRO A O 1
ATOM 637 N N . ALA A 1 81 ? -22.565 0.388 -3.682 1.00 45.69 81 ALA A N 1
ATOM 638 C CA . ALA A 1 81 ? -22.765 0.827 -5.059 1.00 45.69 81 ALA A CA 1
ATOM 639 C C . ALA A 1 81 ? -24.194 0.512 -5.520 1.00 45.69 81 ALA A C 1
ATOM 641 O O . ALA A 1 81 ? -24.733 -0.531 -5.077 1.00 45.69 81 ALA A O 1
#

Organism: NCBI:txid152260

pLDDT: mean 89.36, std 14.94, range [40.16, 98.06]

Radius of gyration: 13.1 Å; chains: 1; bounding box: 41×26×32 Å

Secondary structure (DSSP, 8-state):
----------HHHHHHHTTTBS-SSSS---B-S--HHHHHHHHHHHTT-SS-HHHHHIIIIIS-GGG-HHHHHHHHHT---

Sequence (81 aa):
MFTHINEHFTPQEIALLQPFVTNVDRPIFCLRNLPEVVKGALFARYSRSTKSLRRLLLDEFITEPESGFAAIVSAVGDSPA